Protein AF-A0A925CM76-F1 (afdb_monomer)

Sequence (64 aa):
MRVRARARAGLTQDAVAERMGTTKSAISRLESASKHAPSLATLKRYASAVGCKLQVKLVRTKVA

Solvent-accessible surface area (backbone atoms only — not comparable to full-atom values): 3982 Å² total; per-residue (Å²): 114,62,67,58,45,32,58,75,54,73,49,52,59,56,57,39,10,60,63,58,75,51,47,46,68,55,42,51,46,65,69,64,51,81,86,60,83,72,53,69,69,56,50,39,47,50,22,54,45,44,76,42,82,70,81,87,77,92,72,88,74,82,80,126

Mean predicted aligned error: 7.95 Å

Radius of gyration: 13.04 Å; Cα contacts (8 Å, |Δi|>4): 45; chains: 1; bounding box: 36×21×35 Å

Secondary structure (DSSP, 8-state):
-HHHHHHHTT--HHHHHHHHTS-HHHHHHHHH--SSPPPHHHHHHHHHHTT-------------

Foldseek 3Di:
DLVVLCVVLVHDLCQLCVQLVHDSVVSVCQVVVPPDPDDPVVVQSSCVSSVHHDDDDDDDDPPD

Structure (mmCIF, N/CA/C/O backbone):
data_AF-A0A925CM76-F1
#
_entry.id   AF-A0A925CM76-F1
#
loop_
_atom_site.group_PDB
_atom_site.id
_atom_site.type_symbol
_atom_site.label_atom_id
_atom_site.label_alt_id
_atom_site.label_comp_id
_atom_site.label_asym_id
_atom_site.label_entity_id
_atom_site.label_seq_id
_atom_site.pdbx_PDB_ins_code
_atom_site.Cartn_x
_atom_site.Cartn_y
_atom_site.Cartn_z
_atom_site.occupancy
_atom_site.B_iso_or_equiv
_atom_site.auth_seq_id
_atom_site.auth_comp_id
_atom_site.auth_asym_id
_atom_site.auth_atom_id
_atom_site.pdbx_PDB_model_num
ATOM 1 N N . MET A 1 1 ? -0.369 2.636 -13.181 1.00 56.56 1 MET A N 1
ATOM 2 C CA . MET A 1 1 ? -0.735 1.263 -12.739 1.00 56.56 1 MET A CA 1
ATOM 3 C C . MET A 1 1 ? -1.463 1.244 -11.391 1.00 56.56 1 MET A C 1
ATOM 5 O O . MET A 1 1 ? -2.510 0.616 -11.308 1.00 56.56 1 MET A O 1
ATOM 9 N N . ARG A 1 2 ? -0.963 1.946 -10.362 1.00 59.28 2 ARG A N 1
ATOM 10 C CA . ARG A 1 2 ? -1.510 1.926 -8.988 1.00 59.28 2 ARG A CA 1
ATOM 11 C C . ARG A 1 2 ? -2.901 2.544 -8.841 1.00 59.28 2 ARG A C 1
ATOM 13 O O . ARG A 1 2 ? -3.811 1.855 -8.406 1.00 59.28 2 ARG A O 1
ATOM 20 N N . VAL A 1 3 ? -3.100 3.757 -9.365 1.00 61.56 3 VAL A N 1
ATOM 21 C CA . VAL A 1 3 ? -4.418 4.428 -9.376 1.00 61.56 3 VAL A CA 1
ATOM 22 C C . VAL A 1 3 ? -5.492 3.562 -10.048 1.00 61.56 3 VAL A C 1
ATOM 24 O O . VAL A 1 3 ? -6.611 3.467 -9.559 1.00 61.56 3 VAL A O 1
ATOM 27 N N . ARG A 1 4 ? -5.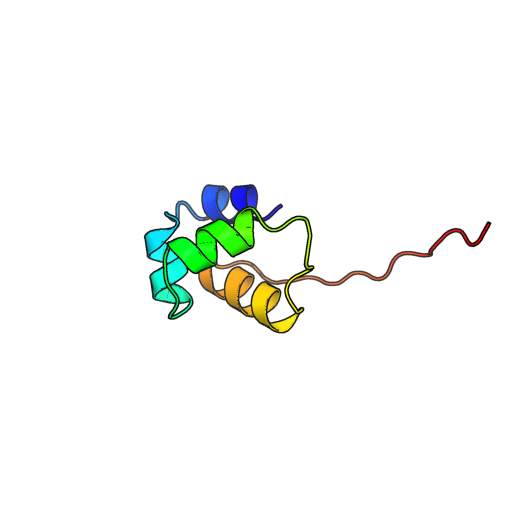135 2.846 -11.125 1.00 64.19 4 ARG A N 1
ATOM 28 C CA . ARG A 1 4 ? -6.048 1.915 -11.806 1.00 64.19 4 ARG A CA 1
ATOM 29 C C . ARG A 1 4 ? -6.380 0.682 -10.958 1.00 64.19 4 ARG A C 1
ATOM 31 O O . ARG A 1 4 ? -7.488 0.180 -11.063 1.00 64.19 4 ARG A O 1
ATOM 38 N N . ALA A 1 5 ? -5.455 0.182 -10.137 1.00 66.31 5 ALA A N 1
ATOM 39 C CA . ALA A 1 5 ? -5.722 -0.944 -9.239 1.00 66.31 5 ALA A CA 1
ATOM 40 C C . ALA A 1 5 ? -6.674 -0.540 -8.102 1.00 66.31 5 ALA A C 1
ATOM 42 O O . ALA A 1 5 ? -7.640 -1.250 -7.851 1.00 66.31 5 ALA A O 1
ATOM 43 N N . ARG A 1 6 ? -6.466 0.643 -7.507 1.00 73.56 6 ARG A N 1
ATOM 44 C CA . ARG A 1 6 ? -7.380 1.222 -6.515 1.00 73.56 6 ARG A CA 1
ATOM 45 C C . ARG A 1 6 ? -8.774 1.494 -7.097 1.00 73.56 6 ARG A C 1
ATOM 47 O O . ARG A 1 6 ? -9.765 1.109 -6.487 1.00 73.56 6 ARG A O 1
ATOM 54 N N . ALA A 1 7 ? -8.846 2.100 -8.286 1.00 68.31 7 ALA A N 1
ATOM 55 C CA . ALA A 1 7 ? -10.111 2.395 -8.961 1.00 68.31 7 ALA A CA 1
ATOM 56 C C . ALA A 1 7 ? -10.895 1.122 -9.324 1.00 68.31 7 ALA A C 1
ATOM 58 O O . ALA A 1 7 ? -12.097 1.066 -9.103 1.00 68.31 7 ALA A O 1
ATOM 59 N N . ARG A 1 8 ? -10.217 0.071 -9.810 1.00 70.75 8 ARG A N 1
ATOM 60 C CA . ARG A 1 8 ? -10.853 -1.229 -10.094 1.00 70.75 8 ARG A CA 1
ATOM 61 C C . ARG A 1 8 ? -11.344 -1.954 -8.844 1.00 70.75 8 ARG A C 1
ATOM 63 O O . ARG A 1 8 ? -12.289 -2.721 -8.938 1.00 70.75 8 ARG A O 1
ATOM 70 N N . ALA A 1 9 ? -10.706 -1.719 -7.702 1.00 71.50 9 ALA A N 1
ATOM 71 C CA . ALA A 1 9 ? -11.133 -2.267 -6.421 1.00 71.50 9 ALA A CA 1
ATOM 72 C C . ALA A 1 9 ? -12.241 -1.432 -5.746 1.00 71.50 9 ALA A C 1
ATOM 74 O O . ALA A 1 9 ? -12.720 -1.826 -4.688 1.00 71.50 9 ALA A O 1
ATOM 75 N N . GLY A 1 10 ? -12.622 -0.274 -6.307 1.00 79.25 10 GLY A N 1
ATOM 76 C CA . GLY A 1 10 ? -13.608 0.630 -5.704 1.00 79.25 10 GLY A CA 1
ATOM 77 C C . GLY A 1 10 ? -13.150 1.272 -4.388 1.00 79.25 10 GLY A C 1
ATOM 78 O O . GLY A 1 10 ? -13.976 1.730 -3.607 1.00 79.25 10 GLY A O 1
ATOM 79 N N . LEU A 1 11 ? -11.841 1.296 -4.109 1.00 81.38 11 LEU A N 1
ATOM 80 C CA . LEU A 1 11 ? -11.306 1.741 -2.818 1.00 81.38 11 LEU A CA 1
ATOM 81 C C . LEU A 1 11 ? -10.878 3.212 -2.852 1.00 81.38 11 LEU A C 1
ATOM 83 O O . LEU A 1 11 ? -10.323 3.710 -3.835 1.00 81.38 11 LEU A O 1
ATOM 87 N N . THR A 1 12 ? -11.070 3.926 -1.746 1.00 84.50 12 THR A N 1
ATOM 88 C CA . THR A 1 12 ? -10.501 5.267 -1.547 1.00 84.50 12 THR A CA 1
ATOM 89 C C . THR A 1 12 ? -9.049 5.167 -1.067 1.00 84.50 12 THR A C 1
ATOM 91 O O . THR A 1 12 ? -8.596 4.105 -0.640 1.00 84.50 12 THR A O 1
ATOM 94 N N . GLN A 1 13 ? -8.279 6.258 -1.153 1.00 80.88 13 GLN A N 1
ATOM 95 C CA . GLN A 1 13 ? -6.914 6.272 -0.601 1.00 80.88 13 GLN A CA 1
ATOM 96 C C . GLN A 1 13 ? -6.908 6.001 0.909 1.00 80.88 13 GLN A C 1
ATOM 98 O O . GLN A 1 13 ? -5.978 5.362 1.390 1.00 80.88 13 GLN A O 1
ATOM 103 N N . ASP A 1 14 ? -7.954 6.428 1.619 1.00 84.25 14 ASP A N 1
ATOM 104 C CA . ASP A 1 14 ? -8.135 6.175 3.051 1.00 84.25 14 ASP A CA 1
ATOM 105 C C . ASP A 1 14 ? -8.366 4.688 3.331 1.00 84.25 14 ASP A C 1
ATOM 107 O O . ASP A 1 14 ? -7.666 4.107 4.151 1.00 84.25 14 ASP A O 1
ATOM 111 N N . ALA A 1 15 ? -9.240 4.030 2.562 1.00 83.38 15 ALA A N 1
ATOM 112 C CA . ALA A 1 15 ? -9.491 2.596 2.711 1.00 83.38 15 ALA A CA 1
ATOM 113 C C . ALA A 1 15 ? -8.238 1.747 2.422 1.00 83.38 15 ALA A C 1
ATOM 115 O O . ALA A 1 15 ? -7.984 0.737 3.078 1.00 83.38 15 ALA A O 1
ATOM 116 N N . VAL A 1 16 ? -7.424 2.147 1.439 1.00 82.50 16 VAL A N 1
ATOM 117 C CA . VAL A 1 16 ? -6.141 1.477 1.171 1.00 82.50 16 VAL A CA 1
ATOM 118 C C . VAL A 1 16 ? -5.135 1.752 2.288 1.00 82.50 16 VAL A C 1
ATOM 120 O O . VAL A 1 16 ? -4.382 0.851 2.650 1.00 82.50 16 VAL A O 1
ATOM 123 N N . ALA A 1 17 ? -5.121 2.966 2.839 1.00 85.88 17 ALA A N 1
ATOM 124 C CA . ALA A 1 17 ? -4.244 3.343 3.940 1.00 85.88 17 ALA A CA 1
ATOM 125 C C . ALA A 1 17 ? -4.546 2.518 5.197 1.00 85.88 17 ALA A C 1
ATOM 127 O O . ALA A 1 17 ? -3.633 1.918 5.760 1.00 85.88 17 ALA A O 1
ATOM 128 N N . GLU A 1 18 ? -5.823 2.389 5.547 1.00 85.25 18 GLU A N 1
ATOM 129 C CA . GLU A 1 18 ? -6.307 1.579 6.664 1.00 85.25 18 GLU A CA 1
ATOM 130 C C . GLU A 1 18 ? -5.928 0.100 6.495 1.00 85.25 18 GLU A C 1
ATOM 132 O O . GLU A 1 18 ? -5.291 -0.487 7.368 1.00 85.25 18 GLU A O 1
ATOM 137 N N . ARG A 1 19 ? -6.179 -0.482 5.314 1.00 83.75 19 ARG A N 1
ATOM 138 C CA . ARG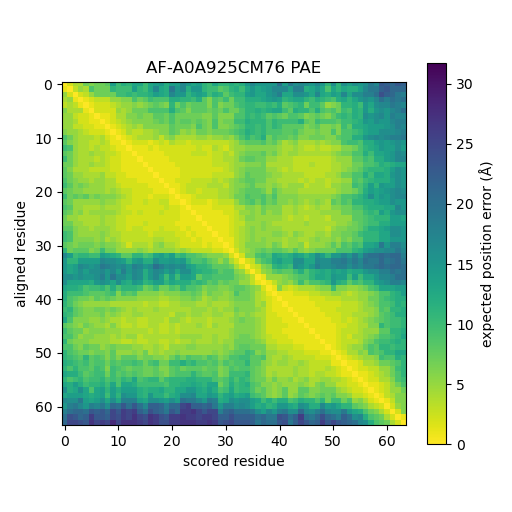 A 1 19 ? -5.791 -1.873 5.003 1.00 83.75 19 ARG A CA 1
ATOM 139 C C . ARG A 1 19 ? -4.282 -2.108 4.979 1.00 83.75 19 ARG A C 1
ATOM 141 O O . ARG A 1 19 ? -3.829 -3.226 5.207 1.00 83.75 19 ARG A O 1
ATOM 148 N N . MET A 1 20 ? -3.498 -1.085 4.651 1.00 82.44 20 MET A N 1
ATOM 149 C CA . MET A 1 20 ? -2.037 -1.150 4.677 1.00 82.44 20 MET A CA 1
ATOM 150 C C . MET A 1 20 ? -1.438 -0.803 6.046 1.00 82.44 20 MET A C 1
ATOM 152 O O . MET A 1 20 ? -0.219 -0.922 6.190 1.00 82.44 20 MET A O 1
ATOM 156 N N . GLY A 1 21 ? -2.244 -0.363 7.021 1.00 83.12 21 GLY A N 1
ATOM 157 C CA . GLY A 1 21 ? -1.756 0.148 8.305 1.00 83.12 21 GLY A CA 1
ATOM 158 C C . GLY A 1 21 ? -0.860 1.379 8.144 1.00 83.12 21 GLY A C 1
ATOM 159 O O . GLY A 1 21 ? 0.167 1.507 8.804 1.00 83.12 21 GLY A O 1
ATOM 160 N N . THR A 1 22 ? -1.182 2.251 7.192 1.00 84.62 22 THR A N 1
ATOM 161 C CA . THR A 1 22 ? -0.401 3.451 6.879 1.00 84.62 22 THR A CA 1
ATOM 162 C C . THR A 1 22 ? -1.308 4.672 6.770 1.00 84.62 22 THR A C 1
ATOM 164 O O . THR A 1 22 ? -2.515 4.584 6.958 1.00 84.62 22 THR A O 1
ATOM 167 N N . THR A 1 23 ? -0.737 5.840 6.483 1.00 85.19 23 THR A N 1
ATOM 168 C CA . THR A 1 23 ? -1.499 7.086 6.368 1.00 85.19 23 THR A CA 1
ATOM 169 C C . THR A 1 23 ? -1.920 7.361 4.926 1.00 85.19 23 THR A C 1
ATOM 171 O O . THR A 1 23 ? -1.239 6.980 3.969 1.00 85.19 23 THR A O 1
ATOM 174 N N . LYS A 1 24 ? -3.010 8.116 4.746 1.00 84.50 24 LYS A N 1
ATOM 175 C CA . LYS A 1 24 ? -3.443 8.611 3.428 1.00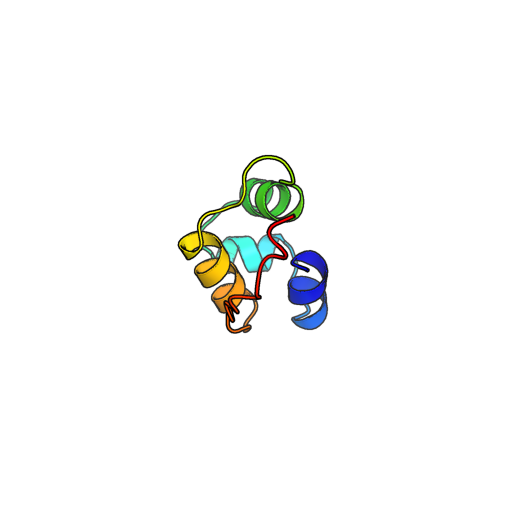 84.50 24 LYS A CA 1
ATOM 176 C C . LYS A 1 24 ? -2.319 9.330 2.682 1.00 84.50 24 LYS A C 1
ATOM 178 O O . LYS A 1 24 ? -2.142 9.137 1.483 1.00 84.50 24 LYS A O 1
ATOM 183 N N . SER A 1 25 ? -1.516 10.126 3.392 1.00 83.06 25 SER A N 1
ATOM 184 C CA . SER A 1 25 ? -0.378 10.851 2.815 1.00 83.06 25 SER A CA 1
ATOM 185 C C . SER A 1 25 ? 0.755 9.919 2.377 1.00 83.06 25 SER A C 1
ATOM 187 O O . SER A 1 25 ? 1.451 10.218 1.404 1.00 83.06 25 SER A O 1
ATOM 189 N N . ALA A 1 26 ? 0.943 8.778 3.047 1.00 82.19 26 ALA A N 1
ATOM 190 C CA . ALA A 1 26 ? 1.853 7.733 2.598 1.00 82.19 26 ALA A CA 1
ATOM 191 C C . ALA A 1 26 ? 1.327 7.035 1.337 1.00 82.19 26 ALA A C 1
ATOM 193 O O . ALA A 1 26 ? 2.105 6.852 0.407 1.00 82.19 26 ALA A O 1
ATOM 194 N N . ILE A 1 27 ? 0.024 6.731 1.242 1.00 83.75 27 ILE A N 1
ATOM 195 C CA . IL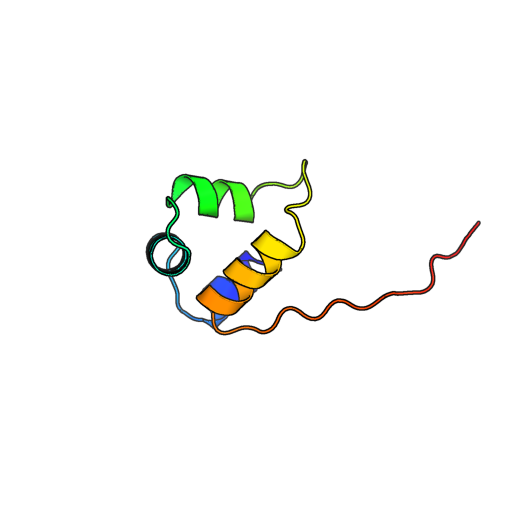E A 1 27 ? -0.589 6.182 0.015 1.00 83.75 27 ILE A CA 1
ATOM 196 C C . ILE A 1 27 ? -0.531 7.180 -1.140 1.00 83.75 27 ILE A C 1
ATOM 198 O O . ILE A 1 27 ? -0.153 6.807 -2.245 1.00 83.75 27 ILE A O 1
ATOM 202 N N . SER A 1 28 ? -0.834 8.453 -0.896 1.00 83.38 28 SER A N 1
ATOM 203 C CA . SER A 1 28 ? -0.745 9.505 -1.911 1.00 83.38 28 SER A CA 1
ATOM 204 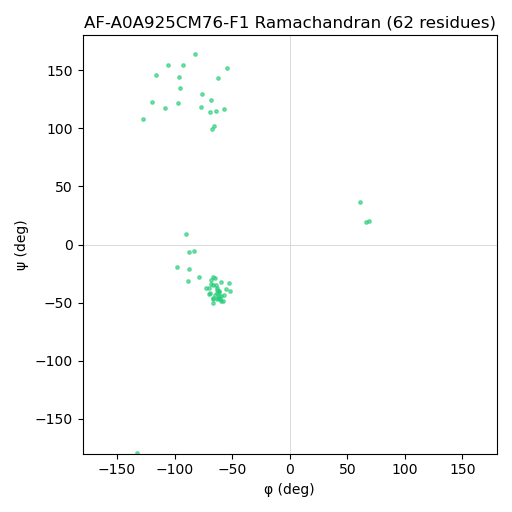C C . SER A 1 28 ? 0.688 9.657 -2.425 1.00 83.38 28 SER A C 1
ATOM 206 O O . SER A 1 28 ? 0.913 9.652 -3.636 1.00 83.38 28 SER A O 1
ATOM 208 N N . ARG A 1 29 ? 1.691 9.659 -1.531 1.00 79.56 29 ARG A N 1
ATOM 209 C CA . ARG A 1 29 ? 3.110 9.586 -1.922 1.00 79.56 29 ARG A CA 1
ATOM 210 C C . ARG A 1 29 ? 3.428 8.302 -2.669 1.00 79.56 29 ARG A C 1
ATOM 212 O O . ARG A 1 29 ? 4.152 8.337 -3.644 1.00 79.56 29 ARG A O 1
ATOM 219 N N . LEU A 1 30 ? 2.877 7.170 -2.262 1.00 78.31 30 LEU A N 1
ATOM 220 C CA . LEU A 1 30 ? 3.104 5.889 -2.917 1.00 78.31 30 LEU A CA 1
ATOM 221 C C . LEU A 1 30 ? 2.509 5.857 -4.340 1.00 78.31 30 LEU A C 1
ATOM 223 O O . LEU A 1 30 ? 3.081 5.247 -5.244 1.00 78.31 30 LEU A O 1
ATOM 227 N N . GLU A 1 31 ? 1.374 6.513 -4.559 1.00 77.19 31 GLU A N 1
ATOM 228 C CA . GLU A 1 31 ? 0.722 6.639 -5.864 1.00 77.19 31 GLU A CA 1
ATOM 229 C C . GLU A 1 31 ? 1.369 7.711 -6.755 1.00 77.19 31 GLU A C 1
ATOM 231 O O . GLU A 1 31 ? 1.338 7.556 -7.976 1.00 77.19 31 GLU A O 1
ATOM 236 N N . SER A 1 32 ? 1.983 8.742 -6.163 1.00 74.88 32 SER A N 1
ATOM 237 C CA . SER A 1 32 ? 2.636 9.859 -6.868 1.00 74.88 32 SER A CA 1
ATOM 238 C C . SER A 1 32 ? 4.157 9.731 -7.016 1.00 74.88 32 SER A C 1
ATOM 240 O O . SER A 1 32 ? 4.735 10.382 -7.885 1.00 74.88 32 SER A O 1
ATOM 242 N N . ALA A 1 33 ? 4.827 8.904 -6.208 1.00 62.88 33 ALA A N 1
ATOM 243 C CA . ALA A 1 33 ? 6.279 8.767 -6.215 1.00 62.88 33 ALA 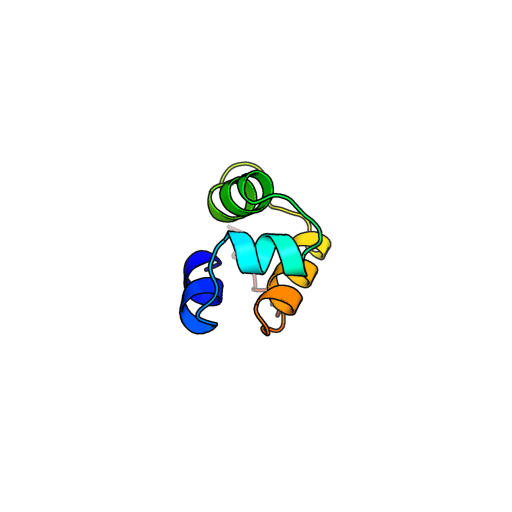A CA 1
ATOM 244 C C . ALA A 1 33 ? 6.757 8.119 -7.518 1.00 62.88 33 ALA A C 1
ATOM 246 O O . ALA A 1 33 ? 6.751 6.900 -7.684 1.00 62.88 33 ALA A O 1
ATOM 247 N N . SER A 1 34 ? 7.212 8.978 -8.424 1.00 57.44 34 SER A N 1
ATOM 248 C CA . SER A 1 34 ? 7.956 8.654 -9.639 1.00 57.44 34 SER A CA 1
ATOM 249 C C . SER A 1 34 ? 9.469 8.564 -9.401 1.00 57.44 34 SER A C 1
ATOM 251 O O . SER A 1 34 ? 10.163 7.920 -10.179 1.00 57.44 34 SER A O 1
ATOM 253 N N . LYS A 1 35 ? 9.993 9.184 -8.328 1.00 52.97 35 LYS A N 1
ATOM 254 C CA . LYS A 1 35 ? 11.443 9.337 -8.095 1.00 52.97 35 LYS A CA 1
ATOM 255 C C . LYS A 1 35 ? 12.116 8.197 -7.333 1.00 52.97 35 LYS A C 1
ATOM 257 O O . LYS A 1 35 ? 13.296 7.961 -7.561 1.00 52.97 35 LYS A O 1
ATOM 262 N N . HIS A 1 36 ? 11.430 7.510 -6.420 1.00 57.50 36 HIS A N 1
ATOM 263 C CA . HIS A 1 36 ? 11.996 6.379 -5.674 1.00 57.50 36 HIS A CA 1
ATOM 264 C C . HIS A 1 36 ? 11.055 5.196 -5.819 1.00 57.50 36 HIS A C 1
ATOM 266 O O . HIS A 1 36 ? 9.945 5.208 -5.281 1.00 57.50 36 HIS A O 1
ATOM 272 N N . ALA A 1 37 ? 11.489 4.200 -6.594 1.00 58.69 37 ALA A N 1
ATOM 273 C CA . ALA A 1 37 ? 10.742 2.972 -6.779 1.00 58.69 37 ALA A CA 1
ATOM 274 C C . ALA A 1 37 ? 10.504 2.344 -5.393 1.00 58.69 37 ALA A C 1
ATOM 276 O O . ALA A 1 37 ? 11.462 2.004 -4.696 1.00 58.69 37 ALA A O 1
ATOM 277 N N . PRO A 1 38 ? 9.245 2.218 -4.950 1.00 67.06 38 PRO A N 1
ATOM 278 C CA . PRO A 1 38 ? 8.955 1.565 -3.690 1.00 67.06 38 PRO A CA 1
ATOM 279 C C . PRO A 1 38 ? 9.412 0.116 -3.778 1.00 67.06 38 PRO A C 1
ATOM 281 O O . PRO A 1 38 ? 9.260 -0.527 -4.818 1.00 67.06 38 PRO A O 1
ATOM 284 N N . SER A 1 39 ? 9.935 -0.405 -2.672 1.00 75.56 39 SER A N 1
ATOM 285 C CA . SER A 1 39 ? 10.382 -1.792 -2.611 1.00 75.56 39 SER A CA 1
ATOM 286 C C . SER A 1 39 ? 9.268 -2.757 -3.034 1.00 75.56 39 SER A C 1
ATOM 288 O O . SER A 1 39 ? 8.070 -2.496 -2.850 1.00 75.56 39 SER A O 1
ATOM 290 N N . LEU A 1 40 ? 9.662 -3.918 -3.565 1.00 76.19 40 LEU A N 1
ATOM 291 C CA . LEU A 1 40 ? 8.732 -4.996 -3.912 1.00 76.19 40 LEU A CA 1
ATOM 292 C C . LEU A 1 40 ? 7.818 -5.368 -2.732 1.00 76.19 40 LEU A C 1
ATOM 294 O O . LEU A 1 40 ? 6.644 -5.668 -2.938 1.00 76.19 40 LEU A O 1
ATOM 298 N N . ALA A 1 41 ? 8.315 -5.268 -1.495 1.00 79.00 41 ALA A N 1
ATOM 299 C CA . ALA A 1 41 ? 7.531 -5.492 -0.282 1.00 79.00 41 ALA A CA 1
ATOM 300 C C . ALA A 1 41 ? 6.361 -4.500 -0.136 1.00 79.00 41 ALA A C 1
ATOM 302 O O . ALA A 1 41 ? 5.253 -4.893 0.236 1.00 79.00 41 ALA A O 1
ATOM 303 N N . THR A 1 42 ? 6.575 -3.223 -0.457 1.00 81.12 42 THR A N 1
ATOM 304 C CA . THR A 1 42 ? 5.527 -2.193 -0.418 1.00 81.12 42 THR A CA 1
ATOM 305 C C . THR A 1 42 ? 4.534 -2.367 -1.565 1.00 81.12 42 THR A C 1
ATOM 307 O O . THR A 1 42 ? 3.330 -2.202 -1.373 1.00 81.12 42 THR A O 1
ATOM 310 N N . LEU A 1 43 ? 5.005 -2.753 -2.755 1.00 79.00 43 LEU A N 1
ATOM 311 C CA . LEU A 1 43 ? 4.129 -3.107 -3.877 1.00 79.00 43 LEU A CA 1
ATOM 312 C C . LEU A 1 43 ? 3.259 -4.331 -3.564 1.00 79.00 43 LEU A C 1
ATOM 314 O O . LEU A 1 43 ? 2.078 -4.327 -3.904 1.00 79.00 43 LEU A O 1
ATOM 318 N N . LYS A 1 44 ? 3.809 -5.339 -2.878 1.00 82.06 44 LYS A N 1
ATOM 319 C CA . LYS A 1 44 ? 3.084 -6.548 -2.471 1.00 82.06 44 LYS A CA 1
ATOM 320 C C . LYS A 1 44 ? 2.005 -6.231 -1.436 1.00 82.06 44 LYS A C 1
ATOM 322 O O . LYS A 1 44 ? 0.865 -6.635 -1.628 1.00 82.06 44 LYS A O 1
ATOM 327 N N . ARG A 1 45 ? 2.331 -5.446 -0.399 1.00 81.81 45 ARG A N 1
ATOM 328 C CA . ARG A 1 45 ? 1.353 -4.974 0.601 1.00 81.81 45 ARG A CA 1
ATOM 329 C C . ARG A 1 45 ? 0.236 -4.146 -0.028 1.00 81.81 45 ARG A C 1
ATOM 331 O O . ARG A 1 45 ? -0.929 -4.385 0.264 1.00 81.81 45 ARG A O 1
ATOM 338 N N . TYR A 1 46 ? 0.584 -3.233 -0.936 1.00 82.06 46 TYR A N 1
ATOM 339 C CA . TYR A 1 46 ? -0.406 -2.454 -1.677 1.00 82.06 46 TYR A CA 1
ATOM 340 C C . TYR A 1 46 ? -1.318 -3.353 -2.511 1.00 82.06 46 TYR A C 1
ATOM 342 O O . TYR A 1 46 ? -2.530 -3.199 -2.447 1.00 82.06 46 TYR A O 1
ATOM 350 N N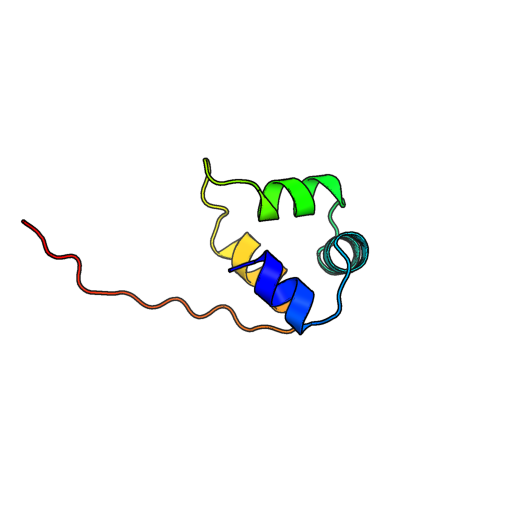 . ALA A 1 47 ? -0.751 -4.315 -3.248 1.00 82.62 47 ALA A N 1
ATOM 351 C CA . ALA A 1 47 ? -1.520 -5.273 -4.034 1.00 82.62 47 ALA A CA 1
ATOM 352 C C . ALA A 1 47 ? -2.497 -6.062 -3.144 1.00 82.62 47 ALA A C 1
ATOM 354 O O . ALA A 1 47 ? -3.689 -6.065 -3.436 1.00 82.62 47 ALA A O 1
ATOM 355 N N . SER A 1 48 ? -2.034 -6.614 -2.016 1.00 82.56 48 SER A N 1
ATOM 356 C CA . SER A 1 48 ? -2.895 -7.296 -1.040 1.00 82.56 48 SER A CA 1
ATOM 357 C C . SER A 1 48 ? -4.016 -6.396 -0.510 1.00 82.56 48 SER A C 1
ATOM 359 O O . SER A 1 48 ? -5.163 -6.831 -0.453 1.00 82.56 48 SER A O 1
ATOM 361 N N . ALA A 1 49 ? -3.724 -5.133 -0.185 1.00 83.50 49 ALA A N 1
ATOM 362 C C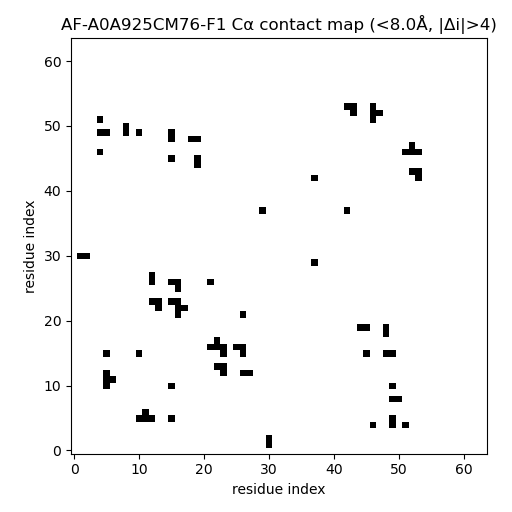A . ALA A 1 49 ? -4.720 -4.186 0.317 1.00 83.50 49 ALA A CA 1
ATOM 363 C C . ALA A 1 49 ? -5.821 -3.868 -0.713 1.00 83.50 49 ALA A C 1
ATOM 365 O O . ALA A 1 49 ? -6.990 -3.713 -0.348 1.00 83.50 49 ALA A O 1
ATOM 366 N N . VAL A 1 50 ? -5.471 -3.821 -2.003 1.00 82.25 50 VAL A N 1
ATOM 367 C CA . VAL A 1 50 ? -6.431 -3.613 -3.102 1.00 82.25 50 VAL A CA 1
ATOM 368 C C . VAL A 1 50 ? -7.010 -4.915 -3.673 1.00 82.25 50 VAL A C 1
ATOM 370 O O . VAL A 1 50 ? -7.671 -4.881 -4.707 1.00 82.25 50 VAL A O 1
ATOM 373 N N . GLY A 1 51 ? -6.759 -6.070 -3.046 1.00 79.06 51 GLY A N 1
ATOM 374 C CA . GLY A 1 51 ? -7.256 -7.367 -3.523 1.00 79.06 51 GLY A CA 1
ATOM 375 C C . GLY A 1 51 ? -6.618 -7.849 -4.834 1.00 79.06 51 GLY A C 1
ATOM 376 O O . GLY A 1 51 ? -7.183 -8.677 -5.539 1.00 79.06 51 GLY A O 1
ATOM 377 N N . CYS A 1 52 ? -5.445 -7.329 -5.190 1.00 78.06 52 CYS A N 1
ATOM 378 C CA . CYS A 1 52 ? -4.681 -7.721 -6.371 1.00 78.06 52 CYS A CA 1
ATOM 379 C C . CYS A 1 52 ? -3.467 -8.584 -5.985 1.00 78.06 52 CYS A C 1
ATOM 381 O O . CYS A 1 52 ? -2.900 -8.453 -4.902 1.00 78.06 52 CYS A O 1
ATOM 383 N N . LYS A 1 53 ? -2.987 -9.423 -6.907 1.00 76.12 53 LYS A N 1
ATOM 384 C CA . LYS A 1 53 ? -1.679 -10.086 -6.775 1.00 76.12 53 LYS A CA 1
ATOM 385 C C . LYS A 1 53 ? -0.607 -9.290 -7.516 1.00 76.12 53 LYS A C 1
ATOM 387 O O . LYS A 1 53 ? -0.810 -8.864 -8.651 1.00 76.12 53 LYS A O 1
ATOM 392 N N . LEU A 1 54 ? 0.545 -9.094 -6.874 1.00 79.56 54 LEU A N 1
ATOM 393 C CA . LEU A 1 54 ? 1.724 -8.535 -7.532 1.00 79.56 54 LEU A CA 1
ATOM 394 C C . LEU A 1 54 ? 2.377 -9.625 -8.389 1.00 79.56 54 LEU A C 1
ATOM 396 O O . LEU A 1 54 ? 2.841 -10.628 -7.852 1.00 79.56 54 LEU A O 1
ATOM 400 N N . GLN A 1 55 ? 2.444 -9.407 -9.699 1.00 78.00 55 GLN A N 1
ATOM 401 C CA . GLN A 1 55 ? 3.171 -10.267 -10.628 1.00 78.00 55 GLN A CA 1
ATOM 402 C C . GLN A 1 55 ? 4.422 -9.531 -11.114 1.00 78.00 55 GLN A C 1
ATOM 404 O O . GLN A 1 55 ? 4.322 -8.480 -11.745 1.00 78.00 55 GLN A O 1
ATOM 409 N N . VAL A 1 56 ? 5.598 -10.076 -10.805 1.00 80.38 56 VAL A N 1
ATOM 410 C CA . VAL A 1 56 ? 6.886 -9.573 -11.300 1.00 80.38 56 VAL A CA 1
ATOM 411 C C . VAL A 1 56 ? 7.273 -10.419 -12.506 1.00 80.38 56 VAL A C 1
ATOM 413 O O . VAL A 1 56 ? 7.361 -11.639 -12.3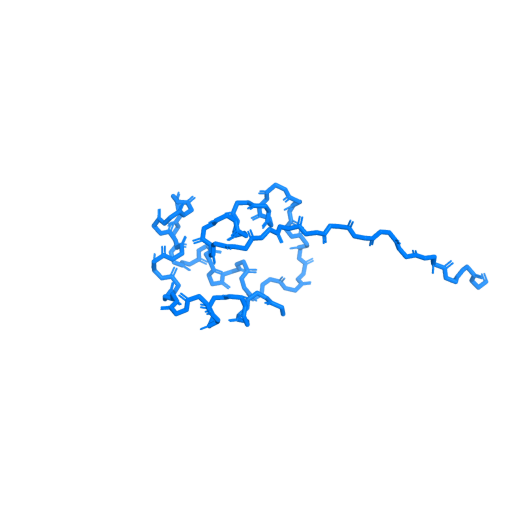97 1.00 80.38 56 VAL A O 1
ATOM 416 N N . LYS A 1 57 ? 7.474 -9.784 -13.663 1.00 79.88 57 LYS A N 1
ATOM 417 C CA . LYS A 1 57 ? 7.928 -10.450 -14.888 1.00 79.88 57 LYS A CA 1
ATOM 418 C C . LYS A 1 57 ? 9.253 -9.834 -15.310 1.00 79.88 57 LYS A C 1
ATOM 420 O O . LYS A 1 57 ? 9.327 -8.628 -15.525 1.00 79.88 57 LYS A O 1
ATOM 425 N N . LEU A 1 58 ? 10.281 -10.666 -15.424 1.00 79.25 58 LEU A N 1
ATOM 426 C CA . LEU A 1 58 ? 11.543 -10.273 -16.034 1.00 79.25 58 LEU A CA 1
ATOM 427 C C . LEU A 1 58 ? 11.344 -10.256 -17.550 1.00 79.25 58 LEU A C 1
ATOM 429 O O . LEU A 1 58 ? 10.800 -11.199 -18.127 1.00 79.25 58 LEU A O 1
ATOM 433 N N . VAL A 1 59 ? 11.741 -9.163 -18.186 1.00 85.56 59 VAL A N 1
ATOM 434 C CA . VAL A 1 59 ? 11.721 -9.017 -19.643 1.00 85.56 59 VAL A CA 1
ATOM 435 C C . VAL A 1 59 ? 13.152 -8.848 -20.126 1.00 85.56 59 VAL A C 1
ATOM 437 O O . VAL A 1 59 ? 13.984 -8.287 -19.417 1.00 85.56 59 VAL A O 1
ATOM 440 N N . ARG A 1 60 ? 13.451 -9.373 -21.316 1.00 79.62 60 ARG A N 1
ATOM 441 C CA . ARG A 1 60 ? 14.791 -9.292 -21.898 1.00 79.62 60 ARG A CA 1
ATOM 442 C C . ARG A 1 60 ? 15.120 -7.825 -22.163 1.00 79.62 60 ARG A C 1
ATOM 444 O O . ARG A 1 60 ? 14.469 -7.192 -22.993 1.00 79.62 60 ARG A O 1
ATOM 451 N N . THR A 1 61 ? 16.113 -7.290 -21.466 1.00 77.69 61 THR A N 1
ATOM 452 C CA . THR A 1 61 ? 16.659 -5.972 -21.783 1.00 77.69 61 THR A CA 1
ATOM 453 C C . THR A 1 61 ? 17.384 -6.094 -23.120 1.00 77.69 61 THR A C 1
ATOM 455 O O . THR A 1 61 ? 18.247 -6.960 -23.270 1.00 77.69 61 THR A O 1
ATOM 458 N N . LYS A 1 62 ? 17.021 -5.274 -24.115 1.00 68.75 62 LYS A N 1
ATOM 459 C CA . LYS A 1 62 ? 17.896 -5.079 -25.275 1.00 68.75 62 LYS A CA 1
ATOM 460 C C . LYS A 1 62 ? 19.148 -4.387 -24.746 1.00 68.75 62 LYS A C 1
ATOM 462 O O . LYS A 1 62 ? 19.096 -3.206 -24.419 1.00 68.75 62 LYS A O 1
ATOM 467 N N . VAL A 1 63 ? 20.218 -5.155 -24.581 1.00 63.38 63 VAL A N 1
ATOM 468 C CA . VAL A 1 63 ? 21.564 -4.603 -24.455 1.00 63.38 63 VAL A CA 1
ATOM 469 C C . VAL A 1 63 ? 21.883 -4.051 -25.841 1.00 63.38 63 VAL A C 1
ATOM 471 O O . VAL A 1 63 ? 21.834 -4.807 -26.814 1.00 63.38 63 VAL A O 1
ATOM 474 N N . ALA A 1 64 ? 22.014 -2.728 -25.924 1.00 55.94 64 ALA A N 1
ATOM 475 C CA . ALA A 1 64 ? 22.546 -2.050 -27.099 1.00 55.94 64 ALA A CA 1
ATOM 476 C C . ALA A 1 64 ? 24.059 -2.264 -27.153 1.00 55.94 64 ALA A C 1
ATOM 478 O O . ALA A 1 64 ? 24.668 -2.287 -26.057 1.00 55.94 64 ALA A O 1
#

pLDDT: mean 76.11, std 9.01, range [52.97, 85.88]

Nearest PDB structures (foldseek):
  7ewc-assembly2_C  TM=7.348E-01  e=8.768E-03  Mycobacterium tuberculosis H37Rv
  7ewc-assembly1_A  TM=7.012E-01  e=1.135E-02  Mycobacterium tuberculosis H37Rv
  7ewd-assembly1_B  TM=7.325E-01  e=3.188E-02  Mycobacterium tuberculosis H37Rv
  3zkc-assembly1_B  TM=8.218E-01  e=7.869E-02  Bacillus subtilis subsp. subtilis str. 168
  2o38-assembly1_A  TM=6.567E-01  e=2.802E-02  Rhodopseudomonas palustris CGA009